Protein AF-A0A661FSG6-F1 (afdb_monomer)

pLDDT: mean 97.53, std 2.28, range [83.19, 98.69]

Structure (mmCIF, N/CA/C/O backbone):
data_AF-A0A661FSG6-F1
#
_entry.id   AF-A0A661FSG6-F1
#
loop_
_atom_site.group_PDB
_atom_site.id
_atom_site.type_symbol
_atom_site.label_atom_id
_atom_site.label_alt_id
_atom_site.label_comp_id
_atom_site.label_asym_id
_atom_site.label_entity_id
_atom_site.label_seq_id
_atom_site.pdbx_PDB_ins_code
_atom_site.Cartn_x
_atom_site.Cartn_y
_atom_site.Cartn_z
_atom_site.occupancy
_atom_site.B_iso_or_equiv
_atom_site.auth_seq_id
_atom_site.auth_comp_id
_atom_site.auth_asym_id
_atom_site.auth_atom_id
_atom_site.pdbx_PDB_model_num
ATOM 1 N N . SER A 1 1 ? 6.026 6.461 -14.488 1.00 89.19 1 SER A N 1
ATOM 2 C CA . SER A 1 1 ? 6.757 6.693 -13.227 1.00 89.19 1 SER A CA 1
ATOM 3 C C . SER A 1 1 ? 6.205 5.750 -12.165 1.00 89.19 1 SER A C 1
ATOM 5 O O . SER A 1 1 ? 4.985 5.639 -12.073 1.00 89.19 1 SER A O 1
ATOM 7 N N . HIS A 1 2 ? 7.069 5.045 -11.423 1.00 94.81 2 HIS A N 1
ATOM 8 C CA . HIS A 1 2 ? 6.658 4.177 -10.306 1.00 94.81 2 HIS A CA 1
ATOM 9 C C . HIS A 1 2 ? 6.132 4.991 -9.110 1.00 94.81 2 HIS A C 1
ATOM 11 O O . HIS A 1 2 ? 5.267 4.510 -8.387 1.00 94.81 2 HIS A O 1
ATOM 17 N N . GLU A 1 3 ? 6.590 6.236 -8.936 1.00 97.56 3 GLU A N 1
ATOM 18 C CA . GLU A 1 3 ? 6.132 7.150 -7.878 1.00 97.56 3 GLU A CA 1
ATOM 19 C C . GLU A 1 3 ? 4.663 7.541 -8.048 1.00 97.56 3 GLU A C 1
ATOM 21 O O . GLU A 1 3 ? 3.891 7.445 -7.103 1.00 97.56 3 GLU A O 1
ATOM 26 N N . MET A 1 4 ? 4.251 7.933 -9.259 1.00 98.06 4 MET A N 1
ATOM 27 C CA . MET A 1 4 ? 2.862 8.343 -9.526 1.00 98.06 4 MET A CA 1
ATOM 28 C C . MET A 1 4 ? 1.857 7.231 -9.202 1.00 98.06 4 MET A C 1
ATOM 30 O O . MET A 1 4 ? 0.783 7.496 -8.672 1.00 98.06 4 MET A O 1
ATOM 34 N N . ILE A 1 5 ? 2.207 5.981 -9.522 1.00 98.31 5 ILE A N 1
ATOM 35 C CA . ILE A 1 5 ? 1.351 4.817 -9.259 1.00 98.31 5 ILE A CA 1
ATOM 36 C C . ILE A 1 5 ? 1.298 4.539 -7.755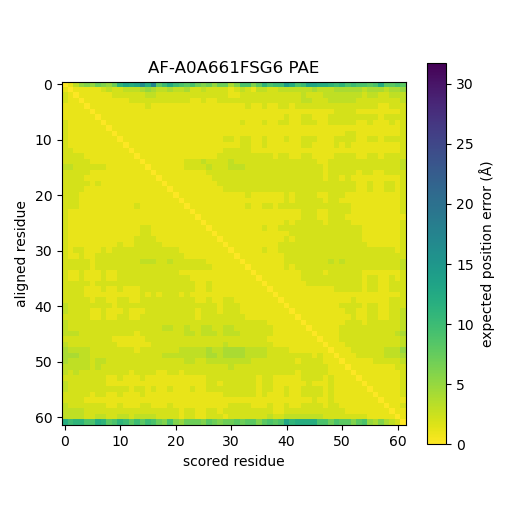 1.00 98.31 5 ILE A C 1
ATOM 38 O O . ILE A 1 5 ? 0.211 4.345 -7.216 1.00 98.31 5 ILE A O 1
ATOM 42 N N . PHE A 1 6 ? 2.453 4.572 -7.083 1.00 98.62 6 PHE A N 1
ATOM 43 C CA . PHE A 1 6 ? 2.543 4.376 -5.638 1.00 98.62 6 PHE A CA 1
ATOM 44 C C . PHE A 1 6 ? 1.723 5.417 -4.868 1.00 98.62 6 PHE A C 1
ATOM 46 O O . PHE A 1 6 ? 0.885 5.056 -4.045 1.00 98.62 6 PHE A O 1
ATOM 53 N N . TRP A 1 7 ? 1.907 6.704 -5.169 1.00 98.44 7 TRP A N 1
ATOM 54 C CA . TRP A 1 7 ? 1.191 7.769 -4.471 1.00 98.44 7 TRP A CA 1
ATOM 55 C C . TRP A 1 7 ? -0.308 7.758 -4.766 1.00 98.44 7 TRP A C 1
ATOM 57 O O . TRP A 1 7 ? -1.094 7.997 -3.856 1.00 98.44 7 TRP A O 1
ATOM 67 N N . HIS A 1 8 ? -0.727 7.391 -5.981 1.00 98.56 8 HIS A N 1
ATOM 68 C CA . HIS A 1 8 ? -2.145 7.179 -6.275 1.00 98.56 8 HIS A CA 1
ATOM 69 C C . HIS A 1 8 ? -2.739 6.051 -5.414 1.00 98.56 8 HIS A C 1
ATOM 71 O O . HIS A 1 8 ? -3.795 6.238 -4.808 1.00 98.56 8 HIS A O 1
ATOM 77 N N . ALA A 1 9 ? -2.046 4.913 -5.301 1.00 98.50 9 ALA A N 1
ATOM 78 C CA . ALA A 1 9 ? -2.468 3.814 -4.434 1.00 98.50 9 ALA A CA 1
ATOM 79 C C . ALA A 1 9 ? -2.574 4.264 -2.965 1.00 98.50 9 ALA A C 1
ATOM 81 O O . ALA A 1 9 ? -3.595 4.032 -2.318 1.00 98.50 9 ALA A O 1
ATOM 82 N N . ALA A 1 10 ? -1.560 4.982 -2.470 1.00 98.44 10 ALA A N 1
ATOM 83 C CA . ALA A 1 10 ? -1.535 5.508 -1.108 1.00 98.44 10 ALA A CA 1
ATOM 84 C C . ALA A 1 10 ? -2.701 6.470 -0.835 1.00 98.44 10 ALA A C 1
ATOM 86 O O . ALA A 1 10 ? -3.371 6.337 0.184 1.00 98.44 10 ALA A O 1
ATOM 87 N N . THR A 1 11 ? -3.012 7.386 -1.759 1.00 98.50 11 THR A N 1
ATOM 88 C CA . THR A 1 11 ? -4.161 8.296 -1.621 1.00 98.50 11 THR A CA 1
ATOM 89 C C . THR A 1 11 ? -5.497 7.549 -1.590 1.00 98.50 11 THR A C 1
ATOM 91 O O . THR A 1 11 ? -6.367 7.900 -0.793 1.00 98.50 11 THR A O 1
ATOM 94 N N . LEU A 1 12 ? -5.675 6.509 -2.413 1.00 98.69 12 LEU A N 1
ATOM 95 C CA . LEU A 1 12 ? -6.889 5.685 -2.382 1.00 98.69 12 LEU A CA 1
ATOM 96 C C . LEU A 1 12 ? -7.045 4.963 -1.040 1.00 98.69 12 LEU A C 1
ATOM 98 O O . LEU A 1 12 ? -8.109 5.042 -0.428 1.00 98.69 12 LEU A O 1
ATOM 102 N N . ALA A 1 13 ? -5.982 4.312 -0.564 1.00 98.44 13 ALA A N 1
ATOM 103 C CA . ALA A 1 13 ? -5.991 3.608 0.715 1.00 98.44 13 ALA A CA 1
ATOM 104 C C . ALA A 1 13 ? -6.223 4.561 1.900 1.00 98.44 13 ALA A C 1
ATOM 106 O O . ALA A 1 13 ? -7.036 4.255 2.770 1.00 98.44 13 ALA A O 1
ATOM 107 N N . ALA A 1 14 ? -5.599 5.745 1.895 1.00 98.06 14 ALA A N 1
ATOM 108 C CA . ALA A 1 14 ? -5.841 6.794 2.889 1.00 98.06 14 ALA A CA 1
ATOM 109 C C . ALA A 1 14 ? -7.308 7.256 2.916 1.00 98.06 14 ALA A C 1
ATOM 111 O O . ALA A 1 14 ? -7.849 7.541 3.980 1.00 98.06 14 ALA A O 1
ATOM 112 N N . GLY A 1 15 ? -7.970 7.287 1.755 1.00 97.50 15 GLY A N 1
ATOM 113 C CA . GLY 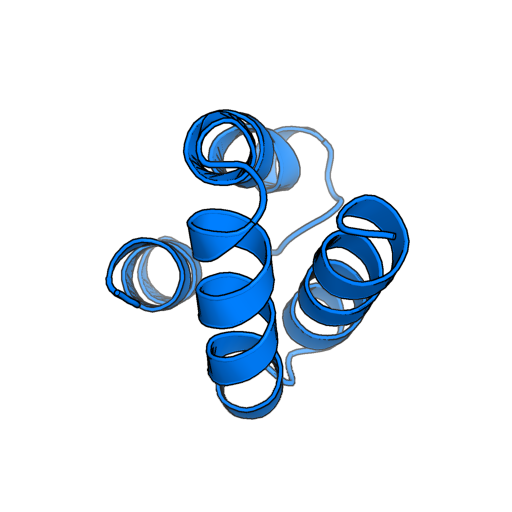A 1 15 ? -9.395 7.598 1.619 1.00 97.50 15 GLY A CA 1
ATOM 114 C C . GLY A 1 15 ? -10.344 6.423 1.887 1.00 97.50 15 GLY A C 1
ATOM 115 O O . GLY A 1 15 ? -11.528 6.533 1.575 1.00 97.50 15 GLY A O 1
ATOM 116 N N . GLY A 1 16 ? -9.851 5.288 2.396 1.00 97.25 16 GLY A N 1
ATOM 117 C CA . GLY A 1 16 ? -10.654 4.092 2.682 1.00 97.25 16 GLY A CA 1
ATOM 118 C C . GLY A 1 16 ? -10.978 3.220 1.462 1.00 97.25 16 GLY A C 1
ATOM 119 O O . GLY A 1 16 ? -11.626 2.184 1.601 1.00 97.25 16 GLY A O 1
ATOM 120 N N . ARG A 1 17 ? -10.497 3.576 0.265 1.00 98.44 17 ARG A N 1
ATOM 121 C CA . ARG A 1 17 ? -10.692 2.818 -0.985 1.00 98.44 17 ARG A CA 1
ATOM 122 C C . ARG A 1 17 ? -9.608 1.748 -1.144 1.00 98.44 17 ARG A C 1
ATOM 124 O O . ARG A 1 17 ? -8.873 1.719 -2.131 1.00 98.44 17 ARG A O 1
ATOM 131 N N . VAL A 1 18 ? -9.479 0.888 -0.132 1.00 98.12 18 VAL A N 1
ATOM 132 C CA . VAL A 1 18 ? -8.377 -0.083 -0.013 1.00 98.12 18 VAL A CA 1
ATOM 133 C C . VAL A 1 18 ? -8.362 -1.063 -1.181 1.00 98.12 18 VAL A C 1
ATOM 135 O O . VAL A 1 18 ? -7.328 -1.192 -1.828 1.00 98.12 18 VAL A O 1
ATOM 138 N N . ASP A 1 19 ? -9.490 -1.689 -1.514 1.00 98.31 19 ASP A N 1
ATOM 139 C CA . ASP A 1 19 ? -9.531 -2.716 -2.565 1.00 98.31 19 ASP A CA 1
ATOM 140 C C . ASP A 1 19 ? -9.158 -2.148 -3.951 1.00 98.31 19 ASP A C 1
ATOM 142 O O . ASP A 1 19 ? -8.497 -2.813 -4.747 1.00 98.31 19 ASP A O 1
ATOM 146 N N . GLU A 1 20 ? -9.486 -0.879 -4.214 1.00 98.56 20 GLU A N 1
ATOM 147 C CA . GLU A 1 20 ? -9.095 -0.173 -5.442 1.00 98.56 20 GLU A CA 1
ATOM 148 C C . GLU A 1 20 ? -7.601 0.186 -5.473 1.00 98.56 20 GLU A C 1
ATOM 150 O O . GLU A 1 20 ? -7.008 0.303 -6.548 1.00 98.56 20 GLU A O 1
ATOM 155 N N . SER A 1 21 ? -6.970 0.337 -4.304 1.00 98.56 21 SER A N 1
ATOM 156 C CA . SER A 1 21 ? -5.534 0.608 -4.191 1.00 98.56 21 SER A CA 1
ATOM 157 C C . SER A 1 21 ? -4.661 -0.625 -4.459 1.00 98.56 21 SER A C 1
ATOM 159 O O . SER A 1 21 ? -3.553 -0.480 -4.975 1.00 98.56 21 SER A O 1
ATOM 161 N N . LEU A 1 22 ? -5.151 -1.835 -4.159 1.00 98.62 22 LEU A N 1
ATOM 162 C CA . LEU A 1 22 ? -4.372 -3.081 -4.219 1.00 98.62 22 LEU A CA 1
ATOM 163 C C . LEU A 1 22 ? -3.711 -3.354 -5.584 1.00 98.62 22 LEU A C 1
ATOM 165 O O . LEU A 1 22 ? -2.497 -3.580 -5.607 1.00 98.62 22 LEU A O 1
ATOM 169 N N . PRO A 1 23 ? -4.415 -3.281 -6.735 1.00 98.62 23 PRO A N 1
ATOM 170 C CA . PRO A 1 23 ? -3.7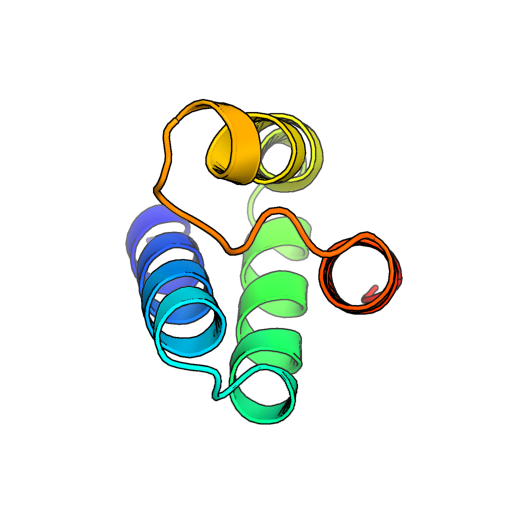72 -3.510 -8.031 1.00 98.62 23 PRO A CA 1
ATOM 171 C C . PRO A 1 23 ? -2.715 -2.446 -8.371 1.00 98.62 23 PRO A C 1
ATOM 173 O O . PRO A 1 23 ? -1.762 -2.723 -9.102 1.00 98.62 23 PRO A O 1
ATOM 176 N N . LEU A 1 24 ? -2.847 -1.226 -7.837 1.00 98.62 24 LEU A N 1
ATOM 177 C CA . LEU A 1 24 ? -1.852 -0.169 -8.018 1.00 98.62 24 LEU A CA 1
ATOM 178 C C . LEU A 1 24 ? -0.630 -0.390 -7.124 1.00 98.62 24 LEU A C 1
ATOM 180 O O . LEU A 1 24 ? 0.489 -0.186 -7.594 1.00 98.62 24 LEU A O 1
ATOM 184 N N . PHE A 1 25 ? -0.821 -0.850 -5.884 1.00 98.44 25 PHE A N 1
ATOM 185 C CA . PHE A 1 25 ? 0.283 -1.252 -5.012 1.00 98.44 25 PHE A CA 1
ATOM 186 C C . PHE A 1 25 ? 1.074 -2.415 -5.606 1.00 98.44 25 PHE A C 1
ATOM 188 O O . PHE A 1 25 ? 2.289 -2.287 -5.722 1.00 98.44 25 PHE A O 1
ATOM 195 N N . SER A 1 26 ? 0.408 -3.470 -6.088 1.00 98.56 26 SER A N 1
ATOM 196 C CA . SER A 1 26 ? 1.064 -4.584 -6.796 1.00 98.56 26 SER A CA 1
ATOM 197 C C . SER A 1 26 ? 1.924 -4.074 -7.955 1.00 98.56 26 SER A C 1
ATOM 199 O O . SER A 1 26 ? 3.133 -4.308 -8.013 1.00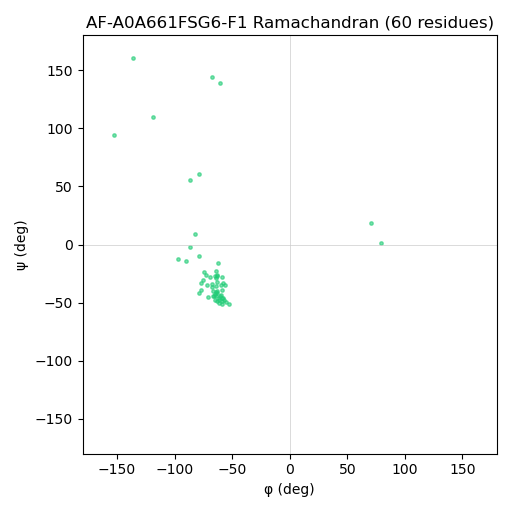 98.56 26 SER A O 1
ATOM 201 N N . LYS A 1 27 ? 1.345 -3.233 -8.823 1.00 98.31 27 LYS A N 1
ATOM 202 C CA . LYS A 1 27 ? 2.083 -2.628 -9.937 1.00 98.31 27 LYS A CA 1
ATOM 203 C C . LYS A 1 27 ? 3.267 -1.775 -9.470 1.00 98.31 27 LYS A C 1
ATOM 205 O O . LYS A 1 27 ? 4.340 -1.850 -10.065 1.00 98.31 27 LYS A O 1
ATOM 210 N N . ALA A 1 28 ? 3.093 -0.950 -8.439 1.00 98.25 28 ALA A N 1
ATOM 211 C CA . ALA A 1 28 ? 4.162 -0.113 -7.904 1.00 98.25 28 ALA A CA 1
ATOM 212 C C . ALA A 1 28 ? 5.297 -0.954 -7.303 1.00 98.25 28 ALA A C 1
ATOM 214 O O . ALA A 1 28 ? 6.462 -0.656 -7.563 1.00 98.25 28 ALA A O 1
ATOM 215 N N . PHE A 1 29 ? 4.973 -2.007 -6.551 1.00 98.12 29 PHE A N 1
ATOM 216 C CA . PHE A 1 29 ? 5.942 -2.909 -5.928 1.00 98.12 29 PHE A CA 1
ATOM 217 C C . PHE A 1 29 ? 6.720 -3.719 -6.963 1.00 98.12 29 PHE A C 1
ATOM 219 O O . PHE A 1 29 ? 7.938 -3.833 -6.841 1.00 98.12 29 PHE A O 1
ATOM 226 N N . ALA A 1 30 ? 6.057 -4.188 -8.023 1.00 97.94 30 ALA A N 1
ATOM 227 C CA . ALA A 1 30 ? 6.720 -4.854 -9.141 1.00 97.94 30 ALA A CA 1
ATOM 228 C C . ALA A 1 30 ? 7.682 -3.917 -9.896 1.00 97.94 30 ALA A C 1
ATOM 230 O O . ALA A 1 30 ? 8.739 -4.344 -10.355 1.00 97.94 30 ALA A O 1
ATOM 231 N N . MET A 1 31 ? 7.340 -2.628 -10.020 1.00 97.75 31 MET A N 1
ATOM 232 C CA . MET A 1 31 ? 8.207 -1.633 -10.666 1.00 97.75 31 MET A CA 1
ATOM 233 C C 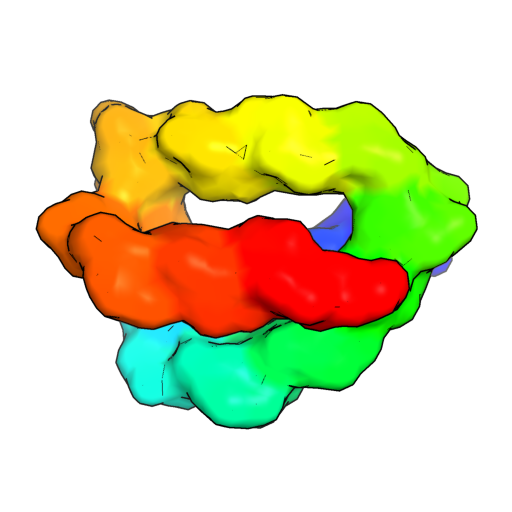. MET A 1 31 ? 9.366 -1.169 -9.772 1.00 97.75 31 MET A C 1
ATOM 235 O O . MET A 1 31 ? 10.424 -0.818 -10.292 1.00 97.75 31 MET A O 1
ATOM 239 N N . TRP A 1 32 ? 9.163 -1.112 -8.451 1.00 98.12 32 TRP A N 1
ATOM 240 C CA . TRP A 1 32 ? 10.160 -0.654 -7.483 1.00 98.12 32 TRP A CA 1
ATOM 241 C C . TRP A 1 32 ? 9.943 -1.300 -6.096 1.00 98.12 32 TRP A C 1
ATOM 243 O O . TRP A 1 32 ? 9.188 -0.768 -5.274 1.00 98.12 32 TRP A O 1
ATOM 253 N N . PRO A 1 33 ? 10.624 -2.422 -5.792 1.00 97.00 33 PRO A N 1
ATOM 254 C CA . PRO A 1 33 ? 10.375 -3.211 -4.580 1.00 97.00 33 PRO A CA 1
ATOM 255 C C . PRO A 1 33 ? 10.559 -2.463 -3.251 1.00 97.00 33 PRO A C 1
ATOM 257 O O . PRO A 1 33 ? 9.872 -2.776 -2.279 1.00 97.00 33 PRO A O 1
ATOM 260 N N . LEU A 1 34 ? 11.416 -1.431 -3.204 1.00 97.25 34 LEU A N 1
ATOM 261 C CA . LEU A 1 34 ? 11.643 -0.620 -1.995 1.00 97.25 34 LEU A CA 1
ATOM 262 C C . LEU A 1 34 ? 10.383 0.126 -1.520 1.00 97.25 34 LE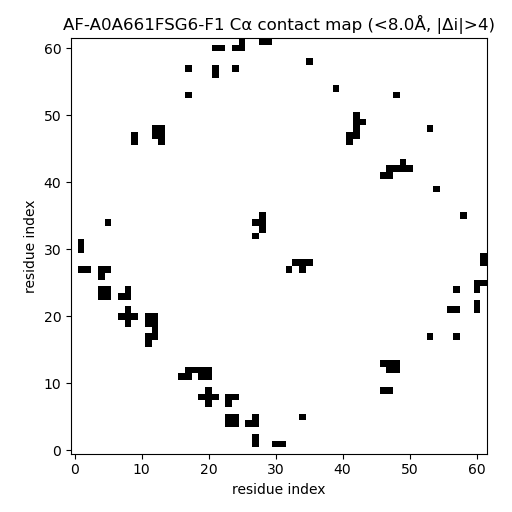U A C 1
ATOM 264 O O . LEU A 1 34 ? 10.317 0.569 -0.374 1.00 97.25 34 LEU A O 1
ATOM 268 N N . TRP A 1 35 ? 9.348 0.243 -2.355 1.00 98.19 35 TRP A N 1
ATOM 269 C CA . TRP A 1 35 ? 8.058 0.772 -1.914 1.00 98.19 35 TRP A CA 1
ATOM 270 C C . TRP A 1 35 ? 7.379 -0.080 -0.840 1.00 98.19 35 TRP A C 1
ATOM 272 O O . TRP A 1 35 ? 6.659 0.482 -0.014 1.00 98.19 35 TRP A O 1
ATOM 282 N N . ARG A 1 36 ? 7.648 -1.394 -0.783 1.00 97.75 36 ARG A N 1
ATOM 283 C CA . ARG A 1 36 ? 7.168 -2.252 0.314 1.00 97.75 36 ARG A CA 1
ATOM 284 C C . ARG A 1 36 ? 7.765 -1.842 1.660 1.00 97.75 36 ARG A C 1
ATOM 286 O O . ARG A 1 36 ? 7.119 -2.009 2.687 1.00 97.75 36 ARG A O 1
ATOM 293 N N . GLU A 1 37 ? 8.969 -1.273 1.679 1.00 97.75 37 GLU A N 1
ATOM 294 C CA . GLU A 1 37 ? 9.570 -0.734 2.904 1.00 97.75 37 GLU A CA 1
ATOM 295 C C . GLU A 1 37 ? 8.998 0.640 3.259 1.00 97.75 37 GLU A C 1
ATOM 297 O O . GLU A 1 37 ? 8.717 0.906 4.428 1.00 97.75 37 GLU A O 1
ATOM 302 N N . LEU A 1 38 ? 8.796 1.519 2.267 1.00 98.19 38 LEU A N 1
ATOM 303 C CA . LEU A 1 38 ? 8.236 2.846 2.533 1.00 98.19 38 LEU A CA 1
ATOM 3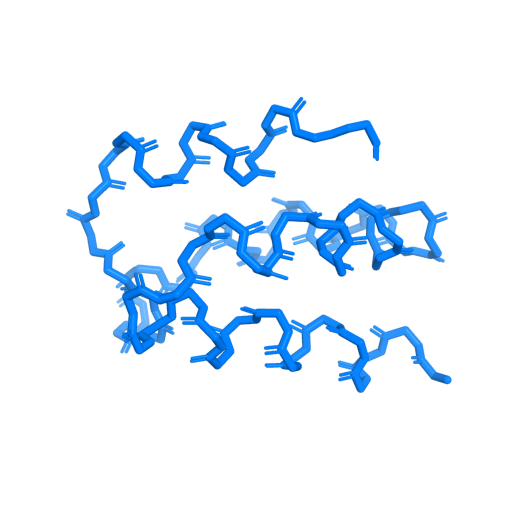04 C C . LEU A 1 38 ? 6.792 2.765 3.031 1.00 98.19 38 LEU A C 1
ATOM 306 O O . LEU A 1 38 ? 6.449 3.474 3.975 1.00 98.19 38 LEU A O 1
ATOM 310 N N . VAL A 1 39 ? 5.950 1.927 2.415 1.00 98.19 39 VAL A N 1
ATOM 311 C CA . VAL A 1 39 ? 4.514 1.868 2.733 1.00 98.19 39 VAL A CA 1
ATOM 312 C C . VAL A 1 39 ? 4.269 1.554 4.212 1.00 98.19 39 VAL A C 1
ATOM 314 O O . VAL A 1 39 ? 3.366 2.122 4.815 1.00 98.19 39 VAL A O 1
ATOM 317 N N . GLN A 1 40 ? 5.143 0.752 4.829 1.00 98.25 40 GLN A N 1
ATOM 318 C CA . GLN A 1 40 ? 5.099 0.412 6.257 1.00 98.25 40 GLN A CA 1
ATOM 319 C C . GLN A 1 40 ? 5.318 1.616 7.184 1.00 98.25 40 GLN A C 1
ATOM 321 O O . GLN A 1 40 ? 4.910 1.586 8.340 1.00 98.25 40 GLN A O 1
ATOM 326 N N . ARG A 1 41 ? 5.957 2.685 6.696 1.00 98.19 41 ARG A N 1
ATOM 327 C CA . ARG A 1 41 ? 6.240 3.905 7.471 1.00 98.19 41 ARG A CA 1
ATOM 328 C C . ARG A 1 41 ? 5.124 4.945 7.359 1.00 98.19 41 ARG A C 1
ATOM 330 O O . ARG A 1 41 ? 5.108 5.898 8.133 1.00 98.19 41 ARG A O 1
ATOM 337 N N . LEU A 1 42 ? 4.206 4.784 6.403 1.00 98.19 42 LEU A N 1
ATOM 338 C CA . LEU A 1 42 ? 3.154 5.764 6.129 1.00 98.19 42 LEU A CA 1
ATOM 339 C C . LEU A 1 42 ? 2.108 5.891 7.248 1.00 98.19 42 LEU A C 1
ATOM 341 O O . LEU A 1 42 ? 1.712 7.030 7.498 1.00 98.19 42 LEU A O 1
ATOM 345 N N . PRO A 1 43 ? 1.699 4.818 7.960 1.00 98.19 43 PRO A N 1
ATOM 346 C CA . PRO A 1 43 ? 0.821 4.955 9.123 1.00 98.19 43 PRO A CA 1
ATOM 347 C C . PRO A 1 43 ? 1.403 5.870 10.205 1.00 98.19 43 PRO A C 1
ATOM 349 O O . PRO A 1 43 ? 0.761 6.829 10.623 1.00 98.19 43 PRO A O 1
ATOM 352 N N . ALA A 1 44 ? 2.676 5.669 10.564 1.00 97.69 44 ALA A N 1
ATOM 353 C CA . ALA A 1 44 ? 3.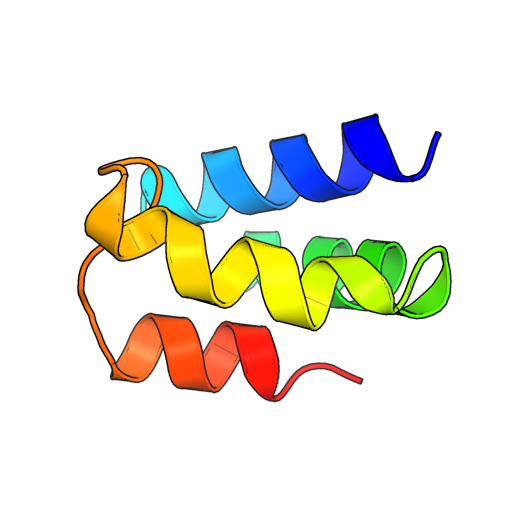374 6.509 11.542 1.00 97.69 44 ALA A CA 1
ATOM 354 C C . ALA A 1 44 ? 3.524 7.976 11.088 1.00 97.69 44 ALA A C 1
ATOM 356 O O . ALA A 1 44 ? 3.622 8.875 11.920 1.00 97.69 44 ALA A O 1
ATOM 357 N N . ALA A 1 45 ? 3.531 8.228 9.775 1.00 97.50 45 ALA A N 1
ATOM 358 C CA . ALA A 1 45 ? 3.552 9.569 9.193 1.00 97.50 45 ALA A CA 1
ATOM 359 C C . ALA A 1 45 ? 2.150 10.193 9.020 1.00 97.50 45 ALA A C 1
ATOM 361 O O . ALA A 1 45 ? 2.048 11.320 8.536 1.00 97.50 45 ALA A O 1
ATOM 362 N N . GLY A 1 46 ? 1.073 9.476 9.364 1.00 97.06 46 GLY A N 1
ATOM 363 C CA . GLY A 1 46 ? -0.310 9.920 9.159 1.00 97.06 46 GLY A CA 1
ATOM 364 C C . GLY A 1 46 ? -0.755 9.941 7.691 1.00 97.06 46 GLY A C 1
ATOM 365 O O . GLY A 1 46 ? -1.725 10.614 7.354 1.00 97.06 46 GLY A O 1
ATOM 366 N N . LEU A 1 47 ? -0.039 9.237 6.808 1.00 97.75 47 LEU A N 1
ATOM 367 C CA . LEU A 1 47 ? -0.317 9.173 5.366 1.00 97.75 47 LEU A CA 1
ATOM 368 C C . LEU A 1 47 ? -1.126 7.933 4.962 1.00 97.75 47 LEU A C 1
ATOM 370 O O . LEU A 1 47 ? -1.632 7.872 3.845 1.00 97.75 47 LEU A O 1
ATOM 374 N N . LEU A 1 48 ? -1.251 6.958 5.860 1.00 97.94 48 LEU A N 1
ATOM 375 C CA . LEU A 1 48 ? -2.156 5.817 5.754 1.00 97.94 48 LEU A CA 1
ATOM 376 C C . LEU A 1 48 ? -2.848 5.582 7.104 1.00 97.94 48 LEU A C 1
ATOM 378 O O . LEU A 1 48 ? -2.341 6.050 8.126 1.00 97.94 48 LEU A O 1
ATOM 382 N N . PRO A 1 49 ? -3.984 4.864 7.133 1.00 94.25 49 PRO A N 1
ATOM 383 C CA . PRO A 1 49 ? -4.606 4.453 8.384 1.00 94.25 49 PRO A CA 1
ATOM 384 C C . PRO A 1 49 ? -3.652 3.573 9.197 1.00 94.25 49 PRO A C 1
ATOM 386 O O . PRO A 1 49 ? -3.008 2.681 8.642 1.00 94.25 49 PRO A O 1
ATOM 389 N N . ASP A 1 50 ? -3.603 3.785 10.511 1.00 96.25 50 ASP A N 1
ATOM 390 C CA . ASP A 1 50 ? -2.940 2.877 11.455 1.00 96.25 50 ASP A CA 1
ATOM 391 C C . ASP A 1 50 ? -3.841 1.665 11.744 1.00 96.25 50 ASP A C 1
ATOM 393 O O . ASP A 1 50 ? -4.327 1.453 12.853 1.00 96.25 50 ASP A O 1
ATOM 397 N N . ASP A 1 51 ? -4.151 0.923 10.677 1.00 97.19 51 ASP A N 1
ATOM 398 C CA . ASP A 1 51 ? -4.993 -0.271 10.689 1.00 97.19 51 ASP A CA 1
ATOM 399 C C . ASP A 1 51 ? -4.175 -1.482 10.198 1.00 97.19 51 ASP A C 1
ATOM 401 O O . ASP A 1 51 ? -3.858 -1.580 9.002 1.00 97.19 51 ASP A O 1
ATOM 405 N N . PRO A 1 52 ? -3.842 -2.430 11.096 1.00 96.88 52 PRO A N 1
ATOM 406 C CA . PRO A 1 52 ? -3.088 -3.627 10.744 1.00 96.88 52 PRO A CA 1
ATOM 407 C C . PRO A 1 52 ? -3.725 -4.466 9.630 1.00 96.88 52 PRO A C 1
ATOM 409 O O . PRO A 1 52 ? -2.995 -5.015 8.806 1.00 96.88 52 PRO A O 1
ATOM 412 N N . ALA A 1 53 ? -5.059 -4.539 9.551 1.00 97.69 53 ALA A N 1
ATOM 413 C CA . ALA A 1 53 ? -5.744 -5.328 8.527 1.00 97.69 53 ALA A CA 1
ATOM 414 C C . ALA A 1 53 ? -5.626 -4.686 7.136 1.00 97.69 53 ALA A C 1
ATOM 416 O O . ALA A 1 53 ? -5.507 -5.386 6.128 1.00 97.69 53 ALA A O 1
ATOM 417 N N . VAL A 1 54 ? -5.618 -3.352 7.062 1.00 97.62 54 VAL A N 1
ATOM 418 C CA . VAL A 1 54 ? -5.348 -2.632 5.807 1.00 97.62 54 VAL A CA 1
ATOM 419 C C . VAL A 1 54 ? -3.902 -2.856 5.371 1.00 97.62 54 VAL A C 1
ATOM 421 O O . VAL A 1 54 ? -3.652 -3.154 4.201 1.00 97.62 54 VAL A O 1
ATOM 424 N N . MET A 1 55 ? -2.956 -2.763 6.307 1.00 98.31 55 MET A N 1
ATOM 425 C CA . MET A 1 55 ? -1.538 -2.978 6.017 1.00 98.31 55 MET A CA 1
ATOM 426 C C . MET A 1 55 ? -1.244 -4.407 5.559 1.00 98.31 55 MET A C 1
ATOM 428 O O . MET A 1 55 ? -0.491 -4.586 4.602 1.00 98.31 55 MET A O 1
ATOM 432 N N . GLU A 1 56 ? -1.869 -5.412 6.175 1.00 98.31 56 GLU A N 1
ATOM 433 C CA . GLU A 1 56 ? -1.760 -6.810 5.751 1.00 98.31 56 GLU A CA 1
ATOM 434 C C . GLU A 1 56 ? -2.224 -6.987 4.300 1.00 98.31 56 GLU A C 1
ATOM 436 O O . GLU A 1 56 ? -1.481 -7.532 3.485 1.00 98.31 56 GLU A O 1
ATOM 441 N N . LYS A 1 57 ? -3.396 -6.442 3.938 1.00 98.25 57 LYS A N 1
ATOM 442 C CA . LYS A 1 57 ? -3.902 -6.492 2.555 1.00 98.25 57 LYS A CA 1
ATOM 443 C C . LYS A 1 57 ? -2.938 -5.855 1.558 1.00 98.25 57 LYS A C 1
ATOM 445 O O . LYS A 1 57 ? -2.689 -6.432 0.504 1.00 98.25 57 LYS A O 1
ATOM 450 N N . ILE A 1 58 ? -2.413 -4.669 1.876 1.00 98.44 58 ILE A N 1
ATOM 451 C CA . ILE A 1 58 ? -1.484 -3.950 0.996 1.00 98.44 58 ILE A CA 1
ATOM 452 C C . ILE A 1 58 ? -0.185 -4.740 0.830 1.00 98.44 58 ILE A C 1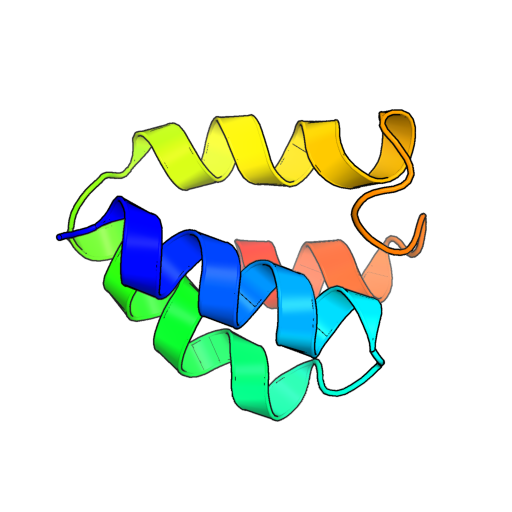
ATOM 454 O O . ILE A 1 58 ? 0.310 -4.855 -0.284 1.00 98.44 58 ILE A O 1
ATOM 458 N N . LEU A 1 59 ? 0.376 -5.290 1.908 1.00 98.00 59 LEU A N 1
ATOM 459 C CA . LEU A 1 59 ? 1.650 -6.013 1.861 1.00 98.00 59 LEU A CA 1
ATOM 460 C C . LEU A 1 59 ? 1.532 -7.408 1.232 1.00 98.00 59 LEU A C 1
ATOM 462 O O . LEU A 1 59 ? 2.532 -7.907 0.716 1.00 98.00 59 LEU A O 1
ATOM 466 N N . ALA A 1 60 ? 0.340 -8.007 1.242 1.00 98.12 60 ALA A N 1
ATOM 467 C CA . ALA A 1 60 ? 0.068 -9.327 0.677 1.00 98.12 60 ALA A CA 1
ATOM 468 C C . ALA A 1 60 ? -0.099 -9.344 -0.852 1.00 98.12 60 ALA A C 1
ATOM 470 O O . ALA A 1 60 ? -0.163 -10.425 -1.431 1.00 98.12 60 ALA A O 1
ATOM 471 N N . VAL A 1 61 ? -0.189 -8.187 -1.518 1.00 96.94 61 VAL A N 1
ATOM 472 C CA . VAL A 1 61 ? -0.244 -8.151 -2.989 1.00 96.94 61 VAL A CA 1
ATOM 473 C C . VAL A 1 61 ? 1.095 -8.601 -3.580 1.00 96.94 61 VAL A C 1
ATOM 475 O O . VAL A 1 61 ? 2.141 -8.281 -3.010 1.00 96.94 61 VAL A O 1
ATOM 478 N N . ASP A 1 62 ? 1.067 -9.303 -4.714 1.00 83.19 62 ASP A N 1
ATOM 479 C CA . ASP A 1 62 ? 2.257 -9.777 -5.447 1.00 83.19 62 ASP A CA 1
ATOM 480 C C . ASP A 1 62 ? 3.040 -8.643 -6.133 1.00 83.19 62 ASP A C 1
ATOM 482 O O . ASP A 1 62 ? 2.401 -7.700 -6.660 1.00 83.19 62 ASP A O 1
#

Sequence (62 aa):
SHEMIFWHAATLAAGGRVDESLPLFSKAFAMWPLWRELVQRLPAAGLLPDDPAVMEKILAVD

Secondary structure (DSSP, 8-state):
-HHHHHHHHHHHHHTT-HHHHHHHHHHHHHH-TTHHHHHTTTTTTTSS---HHHHHHHHT--

Foldseek 3Di:
DLVVLLLVLLQCQQVVVLVVSQVSLLVSCVVPVCSLVVVVCCCVVSSHPPDPVSNCSSNPRD

Solvent-accessible surface area (backbone atoms only — not comparable to full-atom values): 3386 Å² total; per-residue (Å²): 113,53,63,65,39,34,51,52,17,42,54,31,37,48,73,70,39,45,80,74,13,39,68,32,40,20,54,18,33,72,69,39,60,68,50,64,63,52,59,72,50,27,32,86,69,70,56,30,68,88,40,70,70,62,51,49,57,57,69,68,47,104

Mean predicted aligned error: 1.76 Å

Radius of gyration: 10.02 Å; Cα contacts (8 Å, |Δi|>4): 62; chains: 1; bounding box: 22×20×25 Å

=== Feature glossary ===
The features interleaved in this record are:

— What the protein is —

Sequence gives the chain of amino acids in standard one-letter code (A=alanine, C=cysteine, …, Y=tyrosine), read N→C. It is the only feature that is directly encoded by the gene; all structural features are derived from the folded form of this sequence.

Database cross-references. InterPro integrates a dozen domain/family signature databases into unified entries with residue-range hits. GO terms attach function/process/location labels with evidence codes. CATH codes position the fold in a four-level structural taxonomy. Organism is the NCBI-taxonomy species name.

— Where its atoms are —

Atomic coordinates in PDBx/mmCIF format — the same representation the Protein Data Bank distributes. Each line of the _atom_site loop places one backbone atom in Cartesian space (units: ångströms, origin: arbitrary).

The six renders are orthographic views along the three Cartesian axes in both directions. Representation (cartoon, sticks, or surface) and color scheme (sequence-rainbow or by-chain) vary across proteins so the training set covers all the common visualization conventions.

— Local backbone conformation —

Eight-state secondary structure (DSSP): H is the canonical α-helix, G the tighter 3₁₀-helix, I the wider π-helix; E/B are β-structure, T and S are turns and bends, and '-' is everything else. DSSP derives these from the pattern of main-chain N–H···O=C hydrogen bonds, not from the sequence.

P-SEA three-state annotation labels each residue as helix, strand, or coil based purely on the geometry of the Cα trace. It serves as a fallback when the full backbone (and thus DSSP) is unavailable.

The φ/ψ torsion pair specifies the backbone conformation at each residue. φ rotates about the N–Cα bond, ψ about the Cα–C bond. Steric clashes forbid most of the (φ, ψ) plane — the allowed regions (α-helix basin, β-sheet basin, left-handed helix) are the Ramachandran-allowed regions.

— Global shape and packing —

The geometric summary reports three shape descriptors. Rg (radius of gyration) measures how spread out the Cα atoms are about their centre of mass; compact globular proteins have small Rg, elongated or unfolded ones large. Cα contacts (<8 Å, |i−j|>4) count long-range residue pairs in spatial proximity — high for tightly packed folds, near zero for rods or random coil. The bounding-box extents give the protein's footprint along x, y, z in Å.

Solvent-accessible surface area (SASA) is the area in Å² traced out by the centre of a 1.4 Å probe sphere (a water molecule) rolled over the protein's van der Waals surface (Shrake–Rupley / Lee–Richards construction). Buried residues have near-zero SASA; fully exposed residues can exceed 200 Å². The total SASA scales roughly with the number of surface residues.

The contact map is a binary N×N matrix image: pixel (i, j) is dark where Cα_i and Cα_j are within 8 Å and |i−j|>4. Because the |i−j|>4 filter removes local helical contacts, off-diagonal stripes parallel to the main diagonal indicate parallel β-sheets; stripes perpendicular to it indicate antiparallel β-sheets. The Ramachandran plot scatters every residue's (φ, ψ) pair against the sterically allowed regions. The PAE heatmap renders the predicted-aligned-error matrix.

— Structural neighborhood —

3Di is Foldseek's structural alphabet. Each residue is assigned one of twenty discrete states based on how its Cα sits relative to its spatial (not sequential) neighbors. Aligning 3Di strings finds structural homologs roughly as well as full 3D superposition, but orders of magnitude faster.

Nearest PDB neighbors are the top structural matches found by Foldseek when searching this structure against the entire Protein Data Bank. Each hit reports a TM-score (0 to 1; >0.5 almost always implies the same fold) and an E-value. These are *structural* homologs — they may share no detectable sequence similarity.

— Confidence and disorder —

For AlphaFold models, the B-factor field carries pLDDT — the model's own estimate of local accuracy on a 0–100 scale. Regions with pLDDT<50 should be treated as essentially unmodeled; they often correspond to intrinsically disordered segments.

Crystallographic B-factors measure how much each atom's electron density is smeared out, in Å². They rise in mobile loops and surface residues and fall in the buried interior. In AlphaFold models this column is repurposed to hold pLDDT instead.

Predicted aligned error is AlphaFold's pairwise confidence. Unlike pLDDT (per-residue), PAE is per-residue-pair and captures whether two parts of the structure are correctly placed relative to each other. Units are ångströms of expected positional error.